Protein AF-A0A6C0IFY2-F1 (afdb_monomer_lite)

Foldseek 3Di:
DDDFWPAQDDQVLLQVLCVLQVAPGLPGFDKAALVSGDPVSLLVCLVVCLNTGDVVNNVVLVPPDDSVSSQVVNQVNQVSVQKGWDWDFDQDPNDTGIITGIDGNPPPPPPPPDDDDDDD

Sequence (120 aa):
MTELFRKVPSKELVEEILIHLQFLGFNDNRIFTKFDISKERFNDILIWIEPYYLPCKAKRFLSDITDNKRITILRHLLKVHKYDLLGQEKIVNGIKTTVYQIRVVMEYSDLSGDYVMEFS

Secondary structure (DSSP, 8-state):
----BSSPPPHHHHHHHHHHTT--STT----EETTTS-HHHHHHHHHHHGGGB-HHHHHHHSSS--HHHHHHHHHHHHHTTTEEEEEEEEEETTEEEEEEEEEE------SSS-------

Structure (mmCIF, N/CA/C/O backbone):
data_AF-A0A6C0IFY2-F1
#
_entry.id   AF-A0A6C0IFY2-F1
#
loop_
_atom_site.group_PDB
_atom_site.id
_atom_site.type_symbol
_atom_site.label_atom_id
_atom_site.label_alt_id
_atom_site.label_comp_id
_atom_site.label_asym_id
_atom_site.label_entity_id
_atom_site.label_seq_id
_atom_site.pdbx_PDB_ins_code
_atom_site.Cartn_x
_atom_site.Cartn_y
_atom_site.Cartn_z
_atom_site.occupancy
_atom_site.B_iso_or_equiv
_atom_site.auth_seq_id
_atom_site.auth_comp_id
_atom_site.auth_asym_id
_atom_site.auth_atom_id
_atom_site.pdbx_PDB_model_num
ATOM 1 N N . MET A 1 1 ? 0.669 13.739 -15.186 1.00 46.94 1 MET A N 1
ATOM 2 C CA . MET A 1 1 ? 0.706 12.700 -14.128 1.00 46.94 1 MET A CA 1
ATOM 3 C C . MET A 1 1 ? 2.175 12.377 -13.883 1.00 46.94 1 MET A C 1
ATOM 5 O O . MET A 1 1 ? 2.879 12.200 -14.864 1.00 46.94 1 MET A O 1
ATOM 9 N N . THR A 1 2 ? 2.687 12.430 -12.649 1.00 65.81 2 THR A N 1
ATOM 10 C CA . THR A 1 2 ? 4.118 12.152 -12.410 1.00 65.81 2 THR A CA 1
ATOM 11 C C . THR A 1 2 ? 4.375 10.653 -12.482 1.00 65.81 2 THR A C 1
ATOM 13 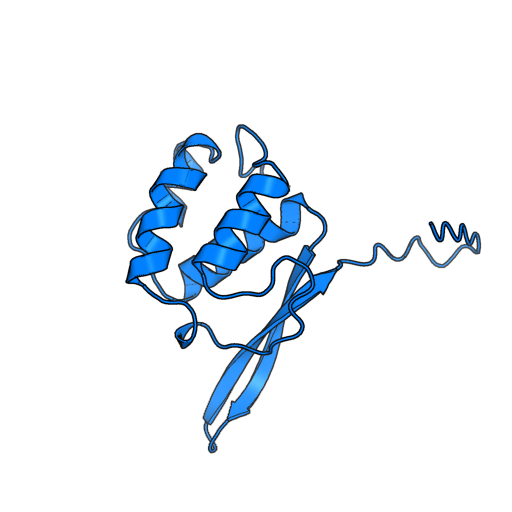O O . THR A 1 2 ? 3.704 9.884 -11.798 1.00 65.81 2 THR A O 1
ATOM 16 N N . GLU A 1 3 ? 5.351 10.253 -13.289 1.00 85.81 3 GLU A N 1
ATOM 17 C CA . GLU A 1 3 ? 5.811 8.870 -13.371 1.00 85.81 3 GLU A CA 1
ATOM 18 C C . GLU A 1 3 ? 6.343 8.423 -11.995 1.00 85.81 3 GLU A C 1
ATOM 20 O O . GLU A 1 3 ? 7.087 9.147 -11.323 1.00 85.81 3 GLU A O 1
ATOM 25 N N . LEU A 1 4 ? 5.859 7.275 -11.513 1.00 91.81 4 LEU A N 1
ATOM 26 C CA . LEU A 1 4 ? 6.243 6.698 -10.217 1.00 91.81 4 LEU A CA 1
ATOM 27 C C . LEU A 1 4 ? 7.317 5.623 -10.379 1.00 91.81 4 LEU A C 1
ATOM 29 O O . LEU A 1 4 ? 8.227 5.510 -9.552 1.00 91.81 4 LEU A O 1
ATOM 33 N N . PHE A 1 5 ? 7.189 4.852 -11.452 1.00 93.44 5 PHE A N 1
ATOM 34 C CA . PHE A 1 5 ? 7.971 3.666 -11.731 1.00 93.44 5 PHE A CA 1
ATOM 35 C C . PHE A 1 5 ? 8.899 3.925 -12.911 1.00 93.44 5 PHE A C 1
ATOM 37 O O . PHE A 1 5 ? 8.457 4.456 -13.917 1.00 93.44 5 PHE A O 1
ATOM 44 N N . ARG A 1 6 ? 10.164 3.515 -12.804 1.00 94.69 6 ARG A N 1
ATOM 45 C CA . ARG A 1 6 ? 11.087 3.456 -13.954 1.00 94.69 6 ARG A CA 1
ATOM 46 C C . ARG A 1 6 ? 10.822 2.240 -14.842 1.00 94.69 6 ARG A C 1
ATOM 48 O O . ARG A 1 6 ? 11.194 2.223 -16.007 1.00 94.69 6 ARG A O 1
ATOM 55 N N . LYS A 1 7 ? 10.225 1.201 -14.259 1.00 94.44 7 LYS A N 1
ATOM 56 C CA . LYS A 1 7 ? 9.758 -0.009 -14.929 1.00 94.44 7 LYS A CA 1
ATOM 57 C C . LYS A 1 7 ? 8.447 -0.394 -14.270 1.00 94.44 7 LYS A C 1
ATOM 59 O O . LYS A 1 7 ? 8.394 -0.473 -13.047 1.00 94.44 7 LYS A O 1
ATOM 64 N N . VAL A 1 8 ? 7.405 -0.627 -15.056 1.00 95.06 8 VAL A N 1
ATOM 65 C CA . VAL A 1 8 ? 6.117 -1.078 -14.519 1.00 95.06 8 VAL A CA 1
ATOM 66 C C . VAL A 1 8 ? 6.285 -2.511 -13.982 1.00 95.06 8 VAL A C 1
ATOM 68 O O . VAL A 1 8 ? 6.828 -3.349 -14.710 1.00 95.06 8 VAL A O 1
ATOM 71 N N . PRO A 1 9 ? 5.906 -2.802 -12.721 1.00 96.50 9 PRO A N 1
ATOM 72 C CA . PRO A 1 9 ? 5.891 -4.176 -12.217 1.00 96.50 9 PRO A CA 1
ATOM 73 C C . PRO A 1 9 ? 4.913 -5.023 -13.038 1.00 96.50 9 PRO A C 1
ATOM 75 O O . PRO A 1 9 ? 3.905 -4.508 -13.514 1.00 96.50 9 PRO A O 1
ATOM 78 N N . SER A 1 10 ? 5.228 -6.302 -13.264 1.00 97.31 10 SER A N 1
ATOM 79 C CA . SER A 1 10 ? 4.331 -7.173 -14.031 1.00 97.31 10 SER A CA 1
ATOM 80 C C . SER A 1 10 ? 3.084 -7.518 -13.217 1.00 97.31 10 SER A C 1
ATOM 82 O O . SER A 1 10 ? 3.096 -7.452 -11.985 1.00 97.31 10 SER A O 1
ATOM 84 N N . LYS A 1 11 ? 2.005 -7.903 -13.905 1.00 96.62 11 LYS A N 1
ATOM 85 C CA . LYS A 1 11 ? 0.747 -8.261 -13.241 1.00 96.62 11 LYS A CA 1
ATOM 86 C C . LYS A 1 11 ? 0.941 -9.468 -12.322 1.00 96.62 11 LYS A C 1
ATOM 88 O O . LYS A 1 11 ? 0.387 -9.491 -11.231 1.00 96.62 11 LYS A O 1
ATOM 93 N N . GLU A 1 12 ? 1.770 -10.418 -12.740 1.00 97.75 12 GLU A N 1
ATOM 94 C CA . GLU A 1 12 ? 2.128 -11.625 -11.990 1.00 97.75 12 GLU A CA 1
ATOM 95 C C . GLU A 1 12 ? 2.854 -11.264 -10.691 1.00 97.75 12 GLU A C 1
ATOM 97 O O . GLU A 1 12 ? 2.460 -11.731 -9.630 1.00 97.75 12 GLU A O 1
ATOM 102 N N . LEU A 1 13 ? 3.834 -10.351 -10.745 1.00 97.69 13 LEU A N 1
ATOM 103 C CA . LEU A 1 13 ? 4.528 -9.873 -9.546 1.00 97.69 13 LEU A CA 1
ATOM 104 C C . LEU A 1 13 ? 3.561 -9.200 -8.563 1.00 97.69 13 LEU A C 1
ATOM 106 O O . LEU A 1 13 ? 3.662 -9.392 -7.352 1.00 97.69 13 LEU A O 1
ATOM 110 N N . VAL A 1 14 ? 2.632 -8.381 -9.063 1.00 97.88 14 VAL A N 1
ATOM 111 C CA . VAL A 1 14 ? 1.648 -7.721 -8.195 1.00 97.88 14 VAL A CA 1
ATOM 112 C C . VAL A 1 14 ? 0.672 -8.738 -7.597 1.00 97.88 14 VAL A C 1
ATOM 114 O O . VAL A 1 14 ? 0.349 -8.621 -6.417 1.00 97.88 14 VAL A O 1
ATOM 117 N N . GLU A 1 15 ? 0.258 -9.758 -8.348 1.00 97.81 15 GLU A N 1
ATOM 118 C CA . GLU A 1 15 ? -0.569 -10.859 -7.836 1.00 97.81 15 GLU A CA 1
ATOM 119 C C . GLU A 1 15 ? 0.163 -11.652 -6.736 1.00 97.81 15 GLU A C 1
ATOM 121 O O . GLU A 1 15 ? -0.401 -11.894 -5.668 1.00 97.81 15 GLU A O 1
ATOM 126 N N . GLU A 1 16 ? 1.444 -11.979 -6.934 1.00 98.00 16 GLU A N 1
ATOM 127 C CA . GLU A 1 16 ? 2.288 -12.628 -5.919 1.00 98.00 16 GLU A CA 1
ATOM 128 C C . GLU A 1 16 ? 2.396 -11.785 -4.640 1.00 98.00 16 GLU A C 1
ATOM 130 O O . GLU A 1 16 ? 2.271 -12.309 -3.530 1.00 98.00 16 GLU A O 1
ATOM 135 N N . ILE A 1 17 ? 2.560 -10.463 -4.777 1.00 97.94 17 ILE A N 1
ATOM 136 C CA . ILE A 1 17 ? 2.557 -9.522 -3.648 1.00 97.94 17 ILE A CA 1
ATOM 137 C C . ILE A 1 17 ? 1.215 -9.559 -2.906 1.00 97.94 17 ILE A C 1
ATOM 139 O O . ILE A 1 17 ? 1.200 -9.584 -1.672 1.00 97.94 17 ILE A O 1
ATOM 143 N N . LEU A 1 18 ? 0.090 -9.565 -3.626 1.00 97.50 18 LEU A N 1
ATOM 144 C CA . LEU A 1 18 ? -1.243 -9.636 -3.021 1.00 97.50 18 LEU A CA 1
ATOM 145 C C . LEU A 1 18 ? -1.413 -10.928 -2.212 1.00 97.50 18 LEU A C 1
ATOM 147 O O . LEU A 1 18 ? -1.825 -10.871 -1.050 1.00 97.50 18 LEU A O 1
ATOM 151 N N . ILE A 1 19 ? -1.017 -12.067 -2.776 1.00 97.25 19 ILE A N 1
ATOM 152 C CA . ILE A 1 19 ? -1.065 -13.371 -2.101 1.00 97.25 19 ILE A CA 1
ATOM 153 C C . ILE A 1 19 ? -0.157 -13.384 -0.860 1.00 97.25 19 ILE A C 1
ATOM 155 O O . ILE A 1 19 ? -0.580 -13.813 0.223 1.00 97.25 19 ILE A O 1
ATOM 159 N N . HIS A 1 20 ? 1.066 -12.849 -0.966 1.00 97.25 20 HIS A N 1
ATOM 160 C CA . HIS A 1 20 ? 1.990 -12.731 0.171 1.00 97.25 20 HIS A CA 1
ATOM 161 C C . HIS A 1 20 ? 1.387 -11.908 1.315 1.00 97.25 20 HIS A C 1
ATOM 163 O O . HIS A 1 20 ? 1.509 -12.274 2.487 1.00 97.25 20 HIS A O 1
ATOM 169 N N . LEU A 1 21 ? 0.650 -10.846 0.981 1.00 96.44 21 LEU A N 1
ATOM 170 C CA . LEU A 1 21 ? -0.089 -10.005 1.927 1.00 96.44 21 LEU A CA 1
ATOM 171 C C . LEU A 1 21 ? -1.419 -10.611 2.420 1.00 96.44 21 LEU A C 1
ATOM 173 O O . LEU A 1 21 ? -2.098 -9.962 3.215 1.00 96.44 21 LEU A O 1
ATOM 177 N N . GLN A 1 22 ? -1.747 -11.852 2.038 1.00 96.19 22 GLN A N 1
ATOM 178 C CA . GLN A 1 22 ? -2.965 -12.592 2.418 1.00 96.19 22 GLN A CA 1
ATOM 179 C C . GLN A 1 22 ? -4.260 -12.098 1.755 1.00 96.19 22 GLN A C 1
ATOM 181 O O . GLN A 1 22 ? -5.343 -12.243 2.326 1.00 96.19 22 GLN A O 1
ATOM 186 N N . PHE A 1 23 ? -4.152 -11.549 0.547 1.00 96.12 23 PHE A N 1
ATOM 187 C CA . PHE A 1 23 ? -5.290 -11.353 -0.349 1.00 96.12 23 PHE A CA 1
ATOM 188 C C . PHE A 1 23 ? -5.445 -12.542 -1.305 1.00 96.12 23 PHE A C 1
ATOM 190 O O . PHE A 1 23 ? -4.505 -13.302 -1.535 1.00 96.12 23 PHE A O 1
ATOM 197 N N . LEU A 1 24 ? -6.623 -12.670 -1.912 1.00 94.69 24 LEU A N 1
ATOM 198 C CA . LEU A 1 24 ? -6.921 -13.664 -2.954 1.00 94.69 24 LEU A CA 1
ATOM 199 C C . LEU A 1 24 ? -6.565 -13.182 -4.377 1.00 94.69 24 LEU A C 1
ATOM 201 O O . LEU A 1 24 ? -7.144 -13.663 -5.349 1.00 94.69 24 LEU A O 1
ATOM 205 N N . GLY A 1 25 ? -5.651 -12.214 -4.496 1.00 94.81 25 GLY A N 1
ATOM 206 C CA . GLY A 1 25 ? -5.288 -11.576 -5.764 1.00 94.81 25 GLY A CA 1
ATOM 207 C C . GLY A 1 25 ? -6.123 -10.337 -6.102 1.00 94.81 25 GLY A C 1
ATOM 208 O O . GLY A 1 25 ? -6.770 -9.743 -5.233 1.00 94.81 25 GLY A O 1
ATOM 209 N N . PHE A 1 26 ? -6.109 -9.919 -7.370 1.00 92.81 26 PHE A N 1
ATOM 210 C CA . PHE A 1 26 ? -6.798 -8.700 -7.837 1.00 92.81 26 PHE A CA 1
ATOM 211 C C . PHE A 1 26 ? -8.324 -8.701 -7.635 1.00 92.81 26 PHE A C 1
ATOM 213 O O . PHE A 1 26 ? -8.926 -7.635 -7.506 1.00 92.81 26 PHE A O 1
ATOM 220 N N . ASN A 1 27 ? -8.947 -9.881 -7.609 1.00 89.88 27 ASN A N 1
ATOM 221 C CA . ASN A 1 27 ? -10.399 -10.044 -7.477 1.00 89.88 27 ASN A CA 1
ATOM 222 C C . ASN A 1 27 ? -10.854 -10.256 -6.023 1.00 89.88 27 ASN A C 1
ATOM 224 O O . ASN A 1 27 ? -11.987 -10.679 -5.781 1.00 89.88 27 ASN A O 1
ATOM 228 N N . ASP A 1 28 ? -9.981 -9.992 -5.047 1.00 90.75 28 ASP A N 1
ATOM 229 C CA . ASP A 1 28 ? -10.346 -10.089 -3.641 1.00 90.75 28 ASP A CA 1
ATOM 230 C C . ASP A 1 28 ? -11.387 -9.019 -3.266 1.00 90.75 28 ASP A C 1
ATOM 232 O O . ASP A 1 28 ? -11.115 -7.818 -3.208 1.00 90.75 28 ASP A O 1
ATOM 236 N N . ASN A 1 29 ? -12.606 -9.481 -2.984 1.00 91.12 29 ASN A N 1
ATOM 237 C CA . ASN A 1 29 ? -13.736 -8.634 -2.616 1.00 91.12 29 ASN A CA 1
ATOM 238 C C . ASN A 1 29 ? -13.768 -8.279 -1.122 1.00 91.12 29 ASN A C 1
ATOM 240 O O . ASN A 1 29 ? -14.704 -7.598 -0.681 1.00 91.12 29 ASN A O 1
ATOM 244 N N . ARG A 1 30 ? -12.781 -8.720 -0.333 1.00 94.75 30 ARG A N 1
ATOM 245 C CA . ARG A 1 30 ? -12.698 -8.446 1.101 1.00 94.75 30 ARG A CA 1
ATOM 246 C C . ARG A 1 30 ? -12.616 -6.946 1.382 1.00 94.75 30 ARG A C 1
ATOM 248 O O . ARG A 1 30 ? -11.908 -6.183 0.730 1.00 94.75 30 ARG A O 1
ATOM 255 N N . ILE A 1 31 ? -13.313 -6.542 2.440 1.00 94.06 31 ILE A N 1
ATOM 256 C CA . ILE A 1 31 ? -13.162 -5.224 3.053 1.00 94.06 31 ILE A CA 1
ATOM 257 C C . ILE A 1 31 ? -12.112 -5.333 4.157 1.00 94.06 31 ILE A C 1
ATOM 259 O O . ILE A 1 31 ? -12.189 -6.226 5.003 1.00 94.06 31 ILE A O 1
ATOM 263 N N . PHE A 1 32 ? -11.143 -4.425 4.157 1.00 95.75 32 PHE A N 1
ATOM 264 C CA . PHE A 1 32 ? -10.040 -4.431 5.115 1.00 95.75 32 PHE A CA 1
ATOM 265 C C . PHE A 1 32 ? -9.686 -3.016 5.574 1.00 95.75 32 PHE A C 1
ATOM 267 O O . PHE A 1 32 ? -10.053 -2.020 4.959 1.00 95.75 32 PHE A O 1
ATOM 274 N N . THR A 1 33 ? -8.962 -2.907 6.674 1.00 95.75 33 THR A N 1
ATOM 275 C CA . THR A 1 33 ? -8.398 -1.663 7.195 1.00 95.75 33 THR A CA 1
ATOM 276 C C . THR A 1 33 ? -6.889 -1.650 6.982 1.00 95.75 33 THR A C 1
ATOM 278 O O . THR A 1 33 ? -6.252 -2.672 6.738 1.00 95.75 33 THR A O 1
ATOM 281 N N . LYS A 1 34 ? -6.262 -0.487 7.156 1.00 94.75 34 LYS A N 1
ATOM 282 C CA . LYS A 1 34 ? -4.793 -0.380 7.128 1.00 94.75 34 LYS A CA 1
ATOM 283 C C . LYS A 1 34 ? -4.081 -1.241 8.185 1.00 94.75 34 LYS A C 1
ATOM 285 O O . LYS A 1 34 ? -2.886 -1.490 8.048 1.00 94.75 34 LYS A O 1
ATOM 290 N N . PHE A 1 35 ? -4.797 -1.666 9.228 1.00 93.88 35 PHE A N 1
ATOM 291 C CA . PHE A 1 35 ? -4.269 -2.511 10.297 1.00 93.88 35 PHE A CA 1
ATOM 292 C C . PHE A 1 35 ? -4.278 -4.000 9.935 1.00 93.88 35 PHE A C 1
ATOM 294 O O . PHE A 1 35 ? -3.489 -4.749 10.497 1.00 93.88 35 PHE A O 1
ATOM 301 N N . ASP A 1 36 ? -5.103 -4.411 8.967 1.00 94.50 36 ASP A N 1
ATOM 302 C CA . ASP A 1 36 ? -5.171 -5.799 8.492 1.00 94.50 36 ASP A CA 1
ATOM 303 C C . ASP A 1 36 ? -3.973 -6.189 7.614 1.00 94.50 36 ASP A C 1
ATOM 305 O O . ASP A 1 36 ? -3.694 -7.369 7.419 1.00 94.50 36 ASP A O 1
ATOM 309 N N . ILE A 1 37 ? -3.234 -5.206 7.092 1.00 94.88 37 ILE A N 1
ATOM 310 C CA . ILE A 1 37 ? -1.979 -5.454 6.383 1.00 94.88 37 ILE A CA 1
ATOM 311 C C . ILE A 1 37 ? -0.908 -5.770 7.433 1.00 94.88 37 ILE A C 1
ATOM 313 O O . ILE A 1 37 ? -0.656 -4.958 8.327 1.00 94.88 37 ILE A O 1
ATOM 317 N N . SER A 1 38 ? -0.231 -6.916 7.327 1.00 94.19 38 SER A N 1
ATOM 318 C CA . SER A 1 38 ? 0.890 -7.262 8.218 1.00 94.19 38 SER A CA 1
ATOM 319 C C . SER A 1 38 ? 2.099 -6.359 7.960 1.00 94.19 38 SER A C 1
ATOM 321 O O . SER A 1 38 ? 2.431 -6.080 6.812 1.00 94.19 38 SER A O 1
ATOM 323 N N . LYS A 1 39 ? 2.761 -5.865 9.015 1.00 94.31 39 LYS A N 1
ATOM 324 C CA . LYS A 1 39 ? 3.983 -5.045 8.878 1.00 94.31 39 LYS A CA 1
ATOM 325 C C . LYS A 1 39 ? 5.167 -5.881 8.405 1.00 94.31 39 LYS A C 1
ATOM 327 O O . LYS A 1 39 ? 5.899 -5.441 7.530 1.00 94.31 39 LYS A O 1
ATOM 332 N N . GLU A 1 40 ? 5.306 -7.083 8.954 1.00 93.25 40 GLU A N 1
ATOM 333 C CA . GLU A 1 40 ? 6.404 -8.006 8.655 1.00 93.25 40 GLU A CA 1
ATOM 334 C C . GLU A 1 40 ? 6.383 -8.406 7.181 1.00 93.25 40 GLU A C 1
ATOM 336 O O . GLU A 1 40 ? 7.323 -8.108 6.454 1.00 93.25 40 GLU A O 1
ATOM 341 N N . ARG A 1 41 ? 5.245 -8.925 6.703 1.00 94.44 41 ARG A N 1
ATOM 342 C CA . ARG A 1 41 ? 5.072 -9.324 5.295 1.00 94.44 41 ARG A CA 1
ATOM 343 C C . ARG A 1 41 ? 5.219 -8.153 4.329 1.00 94.44 41 ARG A C 1
ATOM 345 O O . ARG A 1 41 ? 5.651 -8.327 3.196 1.00 94.44 41 ARG A O 1
ATOM 352 N N . PHE A 1 42 ? 4.839 -6.949 4.763 1.00 95.38 42 PHE A N 1
ATOM 353 C CA . PHE A 1 42 ? 4.980 -5.767 3.923 1.00 95.38 42 PHE A CA 1
ATOM 354 C C . PHE A 1 42 ? 6.442 -5.353 3.747 1.00 95.38 42 PHE A C 1
ATOM 356 O O . PHE A 1 42 ? 6.784 -4.806 2.707 1.00 95.38 42 PHE A O 1
ATOM 363 N N . ASN A 1 43 ? 7.309 -5.610 4.728 1.00 94.38 43 ASN A N 1
ATOM 364 C CA . ASN A 1 43 ? 8.731 -5.307 4.585 1.00 94.38 43 ASN A CA 1
ATOM 365 C C . ASN A 1 43 ? 9.388 -6.186 3.514 1.00 94.38 43 ASN A C 1
ATOM 367 O O . ASN A 1 43 ? 10.206 -5.675 2.750 1.00 94.38 43 ASN A O 1
ATOM 371 N N . ASP A 1 44 ? 8.974 -7.450 3.392 1.00 95.06 44 ASP A N 1
ATOM 372 C CA . ASP A 1 44 ? 9.481 -8.360 2.355 1.00 95.06 44 ASP A CA 1
ATOM 373 C C . ASP A 1 44 ? 9.227 -7.802 0.947 1.00 95.06 44 ASP A C 1
ATOM 375 O O . ASP A 1 44 ? 10.125 -7.767 0.104 1.00 95.06 44 ASP A O 1
ATOM 379 N N . ILE A 1 45 ? 8.020 -7.275 0.707 1.00 96.62 45 ILE A N 1
ATOM 380 C CA . ILE A 1 45 ? 7.646 -6.769 -0.620 1.00 96.62 45 ILE A CA 1
ATOM 381 C C . ILE A 1 45 ? 8.373 -5.473 -0.991 1.00 96.62 45 ILE A C 1
ATOM 383 O O . ILE A 1 45 ? 8.459 -5.158 -2.176 1.00 96.62 45 ILE A O 1
ATOM 387 N N . LEU A 1 46 ? 8.905 -4.710 -0.022 1.00 96.25 46 LEU A N 1
ATOM 388 C CA . LEU A 1 46 ? 9.659 -3.480 -0.313 1.00 96.25 46 LEU A CA 1
ATOM 389 C C . LEU A 1 46 ? 10.884 -3.793 -1.169 1.00 96.25 46 LEU A C 1
ATOM 391 O O . LEU A 1 46 ? 11.154 -3.075 -2.131 1.00 96.25 46 LEU A O 1
ATOM 395 N N . ILE A 1 47 ? 11.566 -4.895 -0.849 1.00 95.12 47 ILE A N 1
ATOM 396 C CA . ILE A 1 47 ? 12.737 -5.384 -1.581 1.00 95.12 47 ILE A CA 1
ATOM 397 C C . ILE A 1 47 ? 12.337 -5.745 -3.015 1.00 95.12 47 ILE A C 1
ATOM 399 O O . ILE A 1 47 ? 13.058 -5.444 -3.964 1.00 95.12 47 ILE A O 1
ATOM 403 N N . TRP A 1 48 ? 11.161 -6.352 -3.192 1.00 97.00 48 TRP A N 1
ATOM 404 C CA . TRP A 1 48 ? 10.680 -6.788 -4.504 1.00 97.00 48 TRP A CA 1
ATOM 405 C C . TRP A 1 48 ? 10.306 -5.608 -5.405 1.00 97.00 48 TRP A C 1
ATOM 407 O O . TRP A 1 48 ? 10.541 -5.655 -6.611 1.00 97.00 48 TRP A O 1
ATOM 417 N N . ILE A 1 49 ? 9.745 -4.536 -4.837 1.00 96.94 49 ILE A N 1
ATOM 418 C CA . ILE A 1 49 ? 9.236 -3.393 -5.611 1.00 96.94 49 ILE A CA 1
ATOM 419 C C . ILE A 1 49 ? 10.239 -2.243 -5.758 1.00 96.94 49 ILE A C 1
ATOM 421 O O . ILE A 1 49 ? 10.097 -1.442 -6.683 1.00 96.94 49 ILE A O 1
ATOM 425 N N . GLU A 1 50 ? 11.255 -2.135 -4.898 1.00 96.69 50 GLU A N 1
ATOM 426 C CA . GLU A 1 50 ? 12.282 -1.083 -4.977 1.00 96.69 50 GLU A CA 1
ATOM 427 C C . GLU A 1 50 ? 12.941 -0.977 -6.370 1.00 96.69 50 GLU A C 1
ATOM 429 O O . GLU A 1 50 ? 13.048 0.140 -6.895 1.00 96.69 50 GLU A O 1
ATOM 434 N N . PRO A 1 51 ? 13.296 -2.086 -7.055 1.00 96.75 51 PRO A N 1
ATOM 435 C CA . PRO A 1 51 ? 13.836 -2.037 -8.410 1.00 96.75 51 PRO A CA 1
ATOM 436 C C . PRO A 1 51 ? 12.907 -1.377 -9.439 1.00 96.75 51 PRO A C 1
ATOM 438 O O . PRO A 1 51 ? 13.380 -0.916 -10.474 1.00 96.75 51 PRO A O 1
ATOM 441 N N . TYR A 1 52 ? 11.608 -1.273 -9.171 1.00 97.25 52 TYR A N 1
ATOM 442 C CA . TYR A 1 52 ? 10.620 -0.728 -10.103 1.00 97.25 52 TYR A CA 1
ATOM 443 C C . TYR A 1 52 ? 10.386 0.770 -9.907 1.00 97.25 52 TYR A C 1
ATOM 445 O O . TYR A 1 52 ? 10.071 1.476 -10.866 1.00 97.25 52 TYR A O 1
ATOM 453 N N . TYR A 1 53 ? 10.578 1.294 -8.695 1.00 96.94 53 TYR A N 1
ATOM 454 C CA . TYR A 1 53 ? 10.401 2.717 -8.408 1.00 96.94 53 TYR A CA 1
ATOM 455 C C . TYR A 1 53 ? 11.534 3.576 -8.988 1.00 96.94 53 TYR A C 1
ATOM 457 O O . TYR A 1 53 ? 12.696 3.172 -9.045 1.00 96.94 53 TYR A O 1
ATOM 465 N N . LEU A 1 54 ? 11.209 4.816 -9.368 1.00 96.38 54 LEU A N 1
ATOM 466 C CA . LEU A 1 54 ? 12.231 5.849 -9.567 1.00 96.38 54 LEU A CA 1
ATOM 467 C C . LEU A 1 54 ? 12.964 6.117 -8.237 1.00 96.38 54 LEU A C 1
ATOM 469 O O . LEU A 1 54 ? 12.290 6.194 -7.207 1.00 96.38 54 LEU A O 1
ATOM 473 N N . PRO A 1 55 ? 14.292 6.357 -8.216 1.00 94.56 55 PRO A N 1
ATOM 474 C CA . PRO A 1 55 ? 15.061 6.475 -6.968 1.00 94.56 55 PRO A CA 1
ATOM 475 C C . PRO A 1 55 ? 14.504 7.505 -5.973 1.00 94.56 55 PRO A C 1
ATOM 477 O O . PRO A 1 55 ? 14.400 7.250 -4.774 1.00 94.56 55 PRO A O 1
ATOM 480 N N . CYS A 1 56 ? 14.063 8.666 -6.467 1.00 93.94 56 CYS A N 1
ATOM 481 C CA . CYS A 1 56 ? 13.468 9.707 -5.627 1.00 93.94 56 CYS A CA 1
ATOM 482 C C . CYS A 1 56 ? 12.111 9.291 -5.031 1.00 93.94 56 CYS A C 1
ATOM 484 O O . CYS A 1 56 ? 11.755 9.715 -3.930 1.00 93.94 56 CYS A O 1
ATOM 486 N N . LYS A 1 57 ? 11.349 8.452 -5.742 1.00 94.12 57 LYS A N 1
ATOM 487 C CA . LYS A 1 57 ? 10.059 7.919 -5.295 1.00 94.12 57 LYS A CA 1
ATOM 488 C C . LYS A 1 57 ? 10.261 6.754 -4.333 1.00 94.12 57 LYS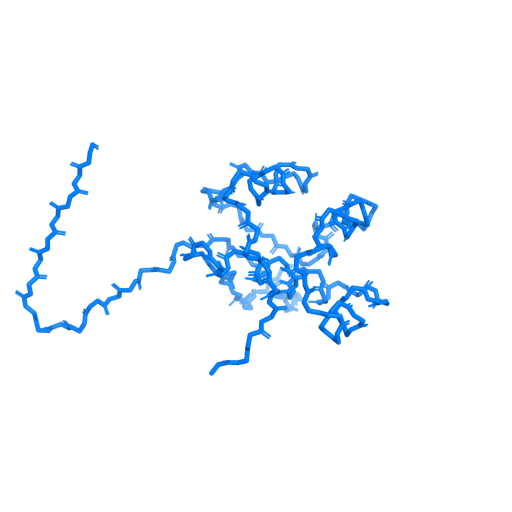 A C 1
ATOM 490 O O . LYS A 1 57 ? 9.576 6.723 -3.316 1.00 94.12 57 LYS A O 1
ATOM 495 N N . ALA A 1 58 ? 11.236 5.885 -4.596 1.00 95.12 58 ALA A N 1
ATOM 496 C CA . ALA A 1 58 ? 11.657 4.831 -3.679 1.00 95.12 58 ALA A CA 1
ATOM 497 C C . ALA A 1 58 ? 12.023 5.431 -2.315 1.00 95.12 58 ALA A C 1
ATOM 499 O O . ALA A 1 58 ? 11.395 5.100 -1.316 1.00 95.12 58 ALA A O 1
ATOM 500 N N . LYS A 1 59 ? 12.907 6.439 -2.285 1.00 94.06 59 LYS A N 1
ATOM 501 C CA . LYS A 1 59 ? 13.271 7.142 -1.043 1.00 94.06 59 LYS A CA 1
ATOM 502 C C . LYS A 1 59 ? 12.064 7.747 -0.319 1.00 94.06 59 LYS A C 1
ATOM 504 O O . LYS A 1 59 ? 12.014 7.734 0.901 1.00 94.06 59 LYS A O 1
ATOM 509 N N . ARG A 1 60 ? 11.093 8.297 -1.053 1.00 94.06 60 ARG A N 1
ATOM 510 C CA . ARG A 1 60 ? 9.913 8.950 -0.463 1.00 94.06 60 ARG A CA 1
ATOM 511 C C . ARG A 1 60 ? 8.896 7.957 0.106 1.00 94.06 60 ARG A C 1
ATOM 513 O O . ARG A 1 60 ? 8.279 8.242 1.134 1.00 94.06 60 ARG A O 1
ATOM 520 N N . PHE A 1 61 ? 8.648 6.859 -0.602 1.00 94.00 61 PHE A N 1
ATOM 521 C CA . PHE A 1 61 ? 7.559 5.935 -0.282 1.00 94.00 61 PHE A CA 1
ATOM 522 C C . PHE A 1 61 ? 8.029 4.694 0.466 1.00 94.00 61 PHE A C 1
ATOM 524 O O . PHE A 1 61 ? 7.290 4.230 1.325 1.00 94.00 61 PHE A O 1
ATOM 531 N N . LEU A 1 62 ? 9.232 4.196 0.177 1.00 95.50 62 LEU A N 1
ATOM 532 C CA . LEU A 1 62 ? 9.761 2.948 0.729 1.00 95.50 62 LEU A CA 1
ATOM 533 C C . LEU A 1 62 ? 10.582 3.152 2.020 1.00 95.50 62 LEU A C 1
ATOM 535 O O . LEU A 1 62 ? 10.947 2.173 2.658 1.00 95.50 62 LEU A O 1
ATOM 539 N N . SER A 1 63 ? 10.836 4.400 2.443 1.00 92.88 63 SER A N 1
ATOM 540 C CA . SER A 1 63 ? 11.399 4.710 3.770 1.00 92.88 63 SER A CA 1
ATOM 541 C C . SER A 1 63 ? 10.298 4.897 4.816 1.00 92.88 63 SER A C 1
ATOM 543 O O . SER A 1 63 ? 9.188 5.313 4.470 1.00 92.88 63 SER A O 1
ATOM 545 N N . ASP A 1 64 ? 10.607 4.663 6.097 1.00 92.81 64 ASP A N 1
ATOM 546 C CA . ASP A 1 64 ? 9.752 4.976 7.257 1.00 92.81 64 ASP A CA 1
ATOM 547 C C . ASP A 1 64 ? 8.289 4.566 7.040 1.00 92.81 64 ASP A C 1
ATOM 549 O O . ASP A 1 64 ? 7.384 5.410 6.952 1.00 92.81 64 ASP A O 1
ATOM 553 N N . ILE A 1 65 ? 8.076 3.263 6.834 1.00 94.56 65 ILE A N 1
ATOM 554 C CA . ILE A 1 65 ? 6.787 2.707 6.424 1.00 94.56 65 ILE A CA 1
ATOM 555 C C . ILE A 1 65 ? 5.755 2.855 7.542 1.00 94.56 65 ILE A C 1
ATOM 557 O O . ILE A 1 65 ? 5.795 2.180 8.567 1.00 94.56 65 ILE A O 1
ATOM 561 N N . THR A 1 66 ? 4.770 3.716 7.299 1.00 95.75 66 THR A N 1
ATOM 562 C CA . THR A 1 66 ? 3.576 3.864 8.135 1.00 95.75 66 THR A CA 1
ATOM 563 C C . THR A 1 66 ? 2.402 3.086 7.547 1.00 95.75 66 THR A C 1
ATOM 565 O O . THR A 1 66 ? 2.381 2.766 6.359 1.00 95.75 66 THR A O 1
ATOM 568 N N . ASP A 1 67 ? 1.363 2.842 8.346 1.00 95.50 67 ASP A N 1
ATOM 569 C CA . ASP A 1 67 ? 0.133 2.177 7.888 1.00 95.50 67 ASP A CA 1
ATOM 570 C C . ASP A 1 67 ? -0.485 2.865 6.660 1.00 95.50 67 ASP A C 1
ATOM 572 O O . ASP A 1 67 ? -0.918 2.209 5.715 1.00 95.50 67 ASP A 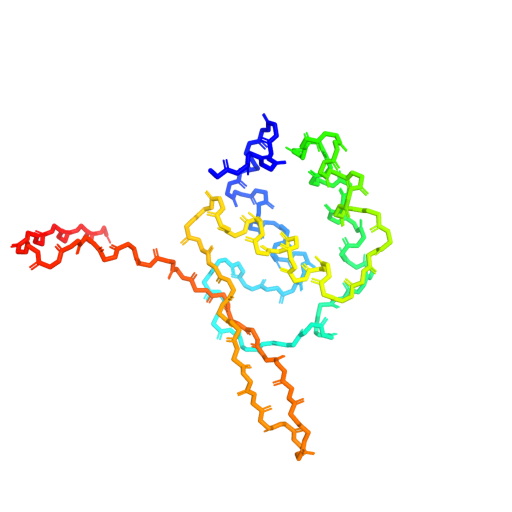O 1
ATOM 576 N N . ASN A 1 68 ? -0.453 4.201 6.625 1.00 95.25 68 ASN A N 1
ATOM 577 C CA . ASN A 1 68 ? -0.964 4.974 5.493 1.00 95.25 68 ASN A CA 1
ATOM 578 C C . ASN A 1 68 ? -0.066 4.826 4.248 1.00 95.25 68 ASN A C 1
ATOM 580 O O . ASN A 1 68 ? -0.573 4.764 3.124 1.00 95.25 68 ASN A O 1
ATOM 584 N N . LYS A 1 69 ? 1.263 4.738 4.423 1.00 96.38 69 LYS A N 1
ATOM 585 C CA . LYS A 1 69 ? 2.192 4.478 3.310 1.00 96.38 69 LYS A CA 1
ATOM 586 C C . LYS A 1 69 ? 1.979 3.090 2.714 1.00 96.38 69 LYS A C 1
ATOM 588 O O . LYS A 1 69 ? 2.012 2.977 1.495 1.00 96.38 69 LYS A O 1
ATOM 593 N N . ARG A 1 70 ? 1.672 2.072 3.524 1.00 97.44 70 ARG A N 1
ATOM 594 C CA . ARG A 1 70 ? 1.356 0.720 3.023 1.00 97.44 70 ARG A CA 1
ATOM 595 C C . ARG A 1 70 ? 0.154 0.725 2.084 1.00 97.44 70 ARG A C 1
ATOM 597 O O . ARG A 1 70 ? 0.247 0.221 0.970 1.00 97.44 70 ARG A O 1
ATOM 604 N N . ILE A 1 71 ? -0.922 1.413 2.475 1.00 97.62 71 ILE A N 1
ATOM 605 C CA . ILE A 1 71 ? -2.087 1.643 1.603 1.00 97.62 71 ILE A CA 1
ATOM 606 C C . ILE A 1 71 ? -1.699 2.402 0.329 1.00 97.62 71 ILE A C 1
ATOM 608 O O . ILE A 1 71 ? -2.168 2.079 -0.759 1.00 97.62 71 ILE A O 1
ATOM 612 N N . THR A 1 72 ? -0.833 3.408 0.449 1.00 96.81 72 THR A N 1
ATOM 613 C CA . THR A 1 72 ? -0.405 4.232 -0.691 1.00 96.81 72 THR A CA 1
ATOM 614 C C . THR A 1 72 ? 0.401 3.416 -1.703 1.00 96.81 72 THR A C 1
ATOM 616 O O . THR A 1 72 ? 0.138 3.479 -2.899 1.00 96.81 72 THR A O 1
ATOM 619 N N . ILE A 1 73 ? 1.351 2.613 -1.227 1.00 97.38 73 ILE A N 1
ATOM 620 C CA . ILE A 1 73 ? 2.169 1.726 -2.059 1.00 97.38 73 ILE A CA 1
ATOM 621 C C . ILE A 1 73 ? 1.292 0.666 -2.726 1.00 97.38 73 ILE A C 1
ATOM 623 O O . ILE A 1 73 ? 1.396 0.482 -3.936 1.00 97.38 73 ILE A O 1
ATOM 627 N N . LEU A 1 74 ? 0.392 0.026 -1.971 1.00 97.38 74 LEU A N 1
ATOM 628 C CA . LEU A 1 74 ? -0.543 -0.958 -2.518 1.00 97.38 74 LEU A CA 1
ATOM 629 C C . LEU A 1 74 ? -1.402 -0.341 -3.631 1.00 97.38 74 LEU A C 1
ATOM 631 O O . LEU A 1 74 ? -1.553 -0.924 -4.701 1.00 97.38 74 LEU A O 1
ATOM 635 N N . ARG A 1 75 ? -1.876 0.895 -3.433 1.00 96.56 75 ARG A N 1
ATOM 636 C CA . ARG A 1 75 ? -2.587 1.655 -4.466 1.00 96.56 75 ARG A CA 1
ATOM 637 C C . ARG A 1 75 ? -1.738 1.886 -5.717 1.00 96.56 75 ARG A C 1
ATOM 639 O O . ARG A 1 75 ? -2.260 1.756 -6.819 1.00 96.56 75 ARG A O 1
ATOM 646 N N . HIS A 1 76 ? -0.455 2.229 -5.581 1.00 96.38 76 HIS A N 1
ATOM 647 C CA . HIS A 1 76 ? 0.423 2.411 -6.743 1.00 96.38 76 HIS A CA 1
ATOM 648 C C . HIS A 1 76 ? 0.550 1.127 -7.574 1.00 96.38 76 HIS A C 1
ATOM 650 O O . HIS A 1 76 ? 0.483 1.201 -8.800 1.00 96.38 76 HIS A O 1
ATOM 656 N N . LEU A 1 77 ? 0.705 -0.025 -6.911 1.00 97.00 77 LEU A N 1
ATOM 657 C CA . LEU A 1 77 ? 0.826 -1.337 -7.559 1.00 97.00 77 LEU A CA 1
ATOM 658 C C . LEU A 1 77 ? -0.471 -1.755 -8.264 1.00 97.00 77 LEU A C 1
ATOM 660 O O . LEU A 1 77 ? -0.435 -2.277 -9.370 1.00 97.00 77 LEU A O 1
ATOM 664 N N . LEU A 1 78 ? -1.627 -1.478 -7.663 1.00 96.12 78 LEU A N 1
ATOM 665 C CA . LEU A 1 78 ? -2.926 -1.785 -8.269 1.00 96.12 78 LEU A CA 1
ATOM 666 C C . LEU A 1 78 ? -3.221 -0.879 -9.474 1.00 96.12 78 LEU A C 1
ATOM 668 O O . LEU A 1 78 ? -3.681 -1.345 -10.519 1.00 96.12 78 LEU A O 1
ATOM 672 N N . LYS A 1 79 ? -2.892 0.414 -9.359 1.00 94.19 79 LYS A N 1
ATOM 673 C CA . LYS A 1 79 ? -3.237 1.432 -10.361 1.00 94.19 79 LYS A CA 1
ATOM 674 C C . LYS A 1 79 ? -2.578 1.203 -11.714 1.00 94.19 79 LYS A C 1
ATOM 676 O O . LYS A 1 79 ? -3.194 1.493 -12.739 1.00 94.19 79 LYS A O 1
ATOM 681 N N . VAL A 1 80 ? -1.365 0.652 -11.737 1.00 94.19 80 VAL A N 1
ATOM 682 C CA . VAL A 1 80 ? -0.690 0.309 -13.000 1.00 94.19 80 VAL A CA 1
ATOM 683 C C . VAL A 1 80 ? -1.380 -0.826 -13.762 1.00 94.19 80 VAL A C 1
ATOM 685 O O . VAL A 1 80 ? -1.189 -0.941 -14.968 1.00 94.19 80 VAL A O 1
ATOM 688 N N . HIS A 1 81 ? -2.240 -1.601 -13.097 1.00 95.19 81 HIS A N 1
ATOM 689 C CA . HIS A 1 81 ? -3.004 -2.698 -13.694 1.00 95.19 81 HIS A CA 1
ATOM 690 C C . HIS A 1 81 ? -4.507 -2.413 -13.785 1.00 95.19 81 HIS A C 1
ATOM 692 O O . HIS A 1 81 ? -5.287 -3.348 -13.928 1.00 95.19 81 HIS A O 1
ATOM 698 N N . LYS A 1 82 ? -4.919 -1.135 -13.735 1.00 94.56 82 LYS A N 1
ATOM 699 C CA . LYS A 1 82 ? -6.333 -0.707 -13.804 1.00 94.56 82 LYS A CA 1
ATOM 700 C C . LYS A 1 82 ? -7.187 -1.175 -12.615 1.00 94.56 82 LYS A C 1
ATOM 702 O O . LYS A 1 82 ? -8.400 -1.319 -12.734 1.00 94.56 82 LYS A O 1
ATOM 707 N N . TYR A 1 83 ? -6.567 -1.342 -11.449 1.00 95.50 83 TYR A N 1
ATOM 708 C CA . TYR A 1 83 ? -7.259 -1.531 -10.173 1.00 95.50 83 TYR A CA 1
ATOM 709 C C . TYR A 1 83 ? -7.036 -0.325 -9.265 1.00 95.50 83 TYR A C 1
ATOM 711 O O . TYR A 1 83 ? -6.059 0.408 -9.400 1.00 95.50 83 TYR A O 1
ATOM 719 N N . ASP A 1 84 ? -7.926 -0.115 -8.307 1.00 94.38 84 ASP A N 1
ATOM 720 C CA . ASP A 1 84 ? -7.763 0.906 -7.281 1.00 94.38 84 ASP A CA 1
ATOM 721 C C . ASP A 1 84 ? -8.240 0.401 -5.916 1.00 94.38 84 ASP A C 1
ATOM 723 O O . ASP A 1 84 ? -8.953 -0.597 -5.805 1.00 94.38 84 ASP A O 1
ATOM 727 N N . LEU A 1 85 ? -7.834 1.104 -4.860 1.00 95.12 85 LEU A N 1
ATOM 728 C CA . LEU A 1 85 ? -8.331 0.875 -3.505 1.00 95.12 85 LEU A CA 1
ATOM 729 C C . LEU A 1 85 ? -9.472 1.841 -3.200 1.00 95.12 85 LEU A C 1
ATOM 731 O O . LEU A 1 85 ? -9.240 3.003 -2.850 1.00 95.12 85 LEU A O 1
ATOM 735 N N . LEU A 1 86 ? -10.712 1.376 -3.270 1.00 94.81 86 LEU A N 1
ATOM 736 C CA . LEU A 1 86 ? -11.853 2.184 -2.857 1.00 94.81 86 LEU A CA 1
ATOM 737 C C . LEU A 1 86 ? -11.819 2.366 -1.335 1.00 94.81 86 LEU A C 1
ATOM 739 O O . LEU A 1 86 ? -12.011 1.407 -0.594 1.00 94.81 86 LEU A O 1
ATOM 743 N N . GLY A 1 87 ? -11.558 3.592 -0.879 1.00 94.69 87 GLY A N 1
ATOM 744 C CA . GLY A 1 87 ? -11.610 3.964 0.533 1.00 94.69 87 GLY A CA 1
ATOM 745 C C . GLY A 1 87 ? -12.993 4.488 0.909 1.00 94.69 87 GLY A C 1
ATOM 746 O O . GLY A 1 87 ? -13.519 5.364 0.226 1.00 94.69 87 GLY A O 1
ATOM 747 N N . GLN A 1 88 ? -13.574 3.977 1.991 1.00 94.88 88 GLN A N 1
ATOM 748 C CA . GLN A 1 88 ? -14.846 4.448 2.541 1.00 94.88 88 GLN A CA 1
ATOM 749 C C . GLN A 1 88 ? -14.723 4.617 4.053 1.00 94.88 88 GLN A C 1
ATOM 751 O O . GLN A 1 88 ? -14.133 3.778 4.733 1.00 94.88 88 GLN A O 1
ATOM 756 N N . GLU A 1 89 ? -15.298 5.683 4.602 1.00 95.31 89 GLU A N 1
ATOM 757 C CA . GLU A 1 89 ? -15.463 5.789 6.050 1.00 95.31 89 GLU A CA 1
ATOM 758 C C . GLU A 1 89 ? -16.634 4.919 6.504 1.00 95.31 89 GLU A C 1
ATOM 760 O O . GLU A 1 89 ? -17.737 4.995 5.961 1.00 95.31 89 GLU A O 1
ATOM 765 N N . LYS A 1 90 ? -16.397 4.093 7.521 1.00 93.12 90 LYS A N 1
ATOM 766 C CA . LYS A 1 90 ? -17.429 3.310 8.199 1.00 93.12 90 LYS A CA 1
ATOM 767 C C . LYS A 1 90 ? -17.310 3.492 9.699 1.00 93.12 90 LYS A C 1
ATOM 769 O O . LYS A 1 90 ? -16.233 3.751 10.225 1.00 93.12 90 LYS A O 1
ATOM 774 N N . ILE A 1 91 ? -18.424 3.338 10.399 1.00 91.31 91 ILE A N 1
ATOM 775 C CA . ILE A 1 91 ? -18.417 3.255 11.856 1.00 91.31 91 ILE A CA 1
ATOM 776 C C . ILE A 1 91 ? -18.238 1.782 12.209 1.00 91.31 91 ILE A C 1
ATOM 778 O O . ILE A 1 91 ? -19.120 0.968 11.947 1.00 91.31 91 ILE A O 1
ATOM 782 N N . VAL A 1 92 ? -17.084 1.442 12.774 1.00 84.56 92 VAL A N 1
ATOM 783 C CA . VAL A 1 92 ? -16.769 0.095 13.258 1.00 84.56 92 VAL A CA 1
ATOM 784 C C . VAL A 1 92 ? -16.650 0.196 14.772 1.00 84.56 92 VAL A C 1
ATOM 786 O O . VAL A 1 92 ? -15.823 0.953 15.274 1.00 84.56 92 VAL A O 1
ATOM 789 N N . ASN A 1 93 ? -17.516 -0.505 15.507 1.00 85.38 93 ASN A N 1
ATOM 790 C CA . ASN A 1 93 ? -17.572 -0.466 16.977 1.00 85.38 93 ASN A CA 1
ATOM 791 C C . ASN A 1 93 ? -17.693 0.958 17.555 1.00 85.38 93 ASN A C 1
ATOM 793 O O . ASN A 1 93 ? -17.025 1.310 18.521 1.00 85.38 93 ASN A O 1
ATOM 797 N N . GLY A 1 94 ? -18.512 1.809 16.929 1.00 89.94 94 GLY A N 1
ATOM 798 C CA . GLY A 1 94 ? -18.697 3.203 17.352 1.00 89.94 94 GLY A CA 1
ATOM 799 C C . GLY A 1 94 ? -17.558 4.154 16.959 1.00 89.94 94 GLY A C 1
ATOM 800 O O . GLY A 1 94 ? -17.673 5.356 17.187 1.00 89.94 94 GLY A O 1
ATOM 801 N N . ILE A 1 95 ? -16.493 3.659 16.319 1.00 91.81 95 ILE A N 1
ATOM 802 C CA . ILE A 1 95 ? -15.334 4.455 15.902 1.00 91.81 95 ILE A CA 1
ATOM 803 C C . ILE A 1 95 ? -15.355 4.638 14.384 1.00 91.81 95 ILE A C 1
ATOM 805 O O . ILE A 1 95 ? -15.428 3.670 13.621 1.00 91.81 95 ILE A O 1
ATOM 809 N N . LYS A 1 96 ? -15.248 5.890 13.926 1.00 93.75 96 LYS A N 1
ATOM 810 C CA . LYS A 1 96 ? -15.046 6.191 12.504 1.00 93.75 96 LYS A CA 1
ATOM 811 C C . LYS A 1 96 ? -13.704 5.624 12.045 1.00 93.75 96 LYS A C 1
ATOM 813 O O . LYS A 1 96 ? -12.650 6.030 12.525 1.00 93.75 96 LYS A O 1
ATOM 818 N N . THR A 1 97 ? -13.765 4.683 11.114 1.00 94.19 97 THR A N 1
ATOM 819 C CA . THR A 1 97 ? -12.622 3.942 10.591 1.00 94.19 97 THR A CA 1
ATOM 820 C C . THR A 1 97 ? -12.699 3.914 9.073 1.00 94.19 97 THR A C 1
ATOM 822 O O . THR A 1 97 ? -13.736 3.592 8.494 1.00 94.19 97 THR A O 1
ATOM 825 N N . THR A 1 98 ? -11.591 4.225 8.406 1.00 96.00 98 THR A N 1
ATOM 826 C CA . THR A 1 98 ? -11.491 4.049 6.956 1.00 96.00 98 THR A CA 1
ATOM 827 C C . THR A 1 98 ? -11.272 2.579 6.629 1.00 96.00 98 THR A C 1
ATOM 829 O O . THR A 1 98 ? -10.289 1.976 7.072 1.00 96.00 98 THR A O 1
ATOM 832 N N . VAL A 1 99 ? -12.167 2.026 5.821 1.00 96.56 99 VAL A N 1
ATOM 833 C CA . VAL A 1 99 ? -12.028 0.701 5.222 1.00 96.56 99 VAL A CA 1
ATOM 834 C C . VAL A 1 99 ? -11.694 0.829 3.740 1.00 96.56 99 VAL A C 1
ATOM 836 O O . VAL A 1 99 ? -12.030 1.824 3.098 1.00 96.56 99 VAL A O 1
ATOM 839 N N . TYR A 1 100 ? -11.041 -0.189 3.204 1.00 97.06 100 TYR A N 1
ATOM 840 C CA . TYR A 1 100 ? -10.571 -0.279 1.834 1.00 97.06 100 TYR A CA 1
ATOM 841 C C . TYR A 1 100 ? -11.094 -1.558 1.184 1.00 97.06 100 TYR A C 1
ATOM 843 O O . TYR A 1 100 ? -11.328 -2.561 1.861 1.00 97.06 100 TYR A O 1
ATOM 851 N N . GLN A 1 101 ? -11.261 -1.512 -0.133 1.00 96.50 101 GLN A N 1
ATOM 852 C CA . GLN A 1 101 ? -11.595 -2.660 -0.970 1.00 96.50 101 GLN A CA 1
ATOM 853 C C . GLN A 1 101 ? -10.874 -2.521 -2.316 1.00 96.50 101 GLN A C 1
ATOM 855 O O . GLN A 1 101 ? -10.844 -1.420 -2.873 1.00 96.50 101 GLN A O 1
ATOM 860 N N . ILE A 1 102 ? -10.307 -3.610 -2.838 1.00 96.38 102 ILE A N 1
ATOM 861 C CA . ILE A 1 102 ? -9.741 -3.634 -4.193 1.00 96.38 102 ILE A CA 1
ATOM 862 C C . ILE A 1 102 ? -10.898 -3.618 -5.198 1.00 96.38 102 ILE A C 1
ATOM 864 O O . ILE A 1 102 ? -11.879 -4.340 -5.031 1.00 96.38 102 ILE A O 1
ATOM 868 N N . ARG A 1 103 ? -10.815 -2.767 -6.225 1.00 94.06 103 ARG A N 1
ATOM 869 C CA . ARG A 1 103 ? -11.802 -2.715 -7.310 1.00 94.06 103 ARG A CA 1
ATOM 870 C C . ARG A 1 103 ? -11.144 -2.478 -8.654 1.00 94.06 103 ARG A C 1
ATOM 872 O O . ARG A 1 103 ? -10.183 -1.720 -8.748 1.00 94.06 103 ARG A O 1
ATOM 879 N N . VAL A 1 104 ? -11.719 -3.072 -9.692 1.00 93.38 104 VAL A N 1
ATOM 880 C CA . VAL A 1 104 ? -11.419 -2.705 -11.076 1.00 93.38 104 VAL A CA 1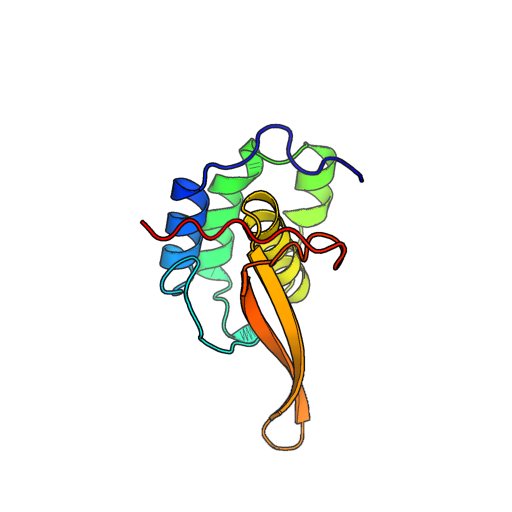
ATOM 881 C C . VAL A 1 104 ? -11.845 -1.255 -11.290 1.00 93.38 104 VAL A C 1
ATOM 883 O O . VAL A 1 104 ? -12.955 -0.858 -10.923 1.00 93.38 104 VAL A O 1
ATOM 886 N N . VAL A 1 105 ? -10.967 -0.459 -11.889 1.00 89.94 105 VAL A N 1
ATOM 887 C CA . VAL A 1 105 ? -11.326 0.857 -12.407 1.00 89.94 105 VAL A CA 1
ATOM 888 C C . VAL A 1 105 ? -12.006 0.617 -13.746 1.00 89.94 105 VAL A C 1
ATOM 890 O O . VAL A 1 105 ? -11.339 0.378 -14.749 1.00 89.94 105 VAL A O 1
ATOM 893 N N . MET A 1 106 ? -13.339 0.635 -13.756 1.00 75.44 106 MET A N 1
ATOM 894 C CA . MET A 1 106 ? -14.077 0.727 -15.012 1.00 75.44 106 MET A CA 1
ATOM 895 C C . MET A 1 106 ? -13.807 2.119 -15.582 1.00 75.44 106 MET A C 1
ATOM 897 O O . MET A 1 106 ? -14.218 3.124 -14.998 1.00 75.44 106 MET A O 1
ATOM 901 N N . GLU A 1 107 ? -13.073 2.192 -16.689 1.00 59.31 107 GLU A N 1
ATOM 902 C CA . GLU A 1 107 ? -13.118 3.376 -17.537 1.00 59.31 107 GLU A CA 1
ATOM 903 C C . GLU A 1 107 ? -14.520 3.380 -18.145 1.00 59.31 107 GLU A C 1
ATOM 905 O O . GLU A 1 107 ? -14.808 2.625 -19.068 1.00 59.31 107 GLU A O 1
ATOM 910 N N . TYR A 1 108 ? -15.430 4.169 -17.567 1.00 53.75 108 TYR A N 1
ATOM 911 C CA . TYR A 1 108 ? -16.609 4.579 -18.311 1.00 53.75 108 TYR A CA 1
ATOM 912 C C . TYR A 1 108 ? -16.058 5.390 -19.479 1.00 53.75 108 TYR A C 1
ATOM 914 O O . TYR A 1 108 ? -15.642 6.534 -19.289 1.00 53.75 108 TYR A O 1
ATOM 922 N N . SER A 1 109 ? -15.974 4.776 -20.660 1.00 43.78 109 SER A N 1
ATOM 923 C CA . SER A 1 109 ? -15.998 5.552 -21.888 1.00 43.78 109 SER A CA 1
ATOM 924 C C . SER A 1 109 ? -17.175 6.508 -21.754 1.00 43.78 109 SER A C 1
ATOM 926 O O . SER A 1 109 ? -18.245 6.124 -21.266 1.00 43.78 109 SER A O 1
ATOM 928 N N . ASP A 1 110 ? -16.931 7.774 -22.078 1.00 44.91 110 ASP A N 1
ATOM 929 C CA . ASP A 1 110 ? -17.965 8.792 -22.121 1.00 44.91 110 ASP A CA 1
ATOM 930 C C . ASP A 1 110 ? -19.243 8.180 -22.703 1.00 44.91 110 ASP A C 1
ATOM 932 O O . ASP A 1 110 ? -19.200 7.465 -23.705 1.00 44.91 110 ASP A O 1
ATOM 936 N N . LEU A 1 111 ? -20.381 8.426 -22.053 1.00 49.12 111 LEU A N 1
ATOM 937 C CA . LEU A 1 111 ? -21.702 7.910 -22.429 1.00 49.12 111 LEU A CA 1
ATOM 938 C C . LEU A 1 111 ? -22.195 8.437 -23.799 1.00 49.12 111 LEU A C 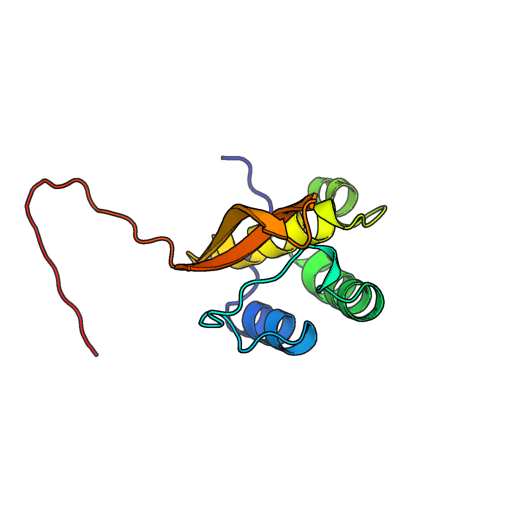1
ATOM 940 O O . LEU A 1 111 ? -23.397 8.504 -24.045 1.00 49.12 111 LEU A O 1
ATOM 944 N N . SER A 1 112 ? -21.295 8.763 -24.730 1.00 48.38 112 SER A N 1
ATOM 945 C CA . SER A 1 112 ? -21.535 8.681 -26.166 1.00 48.38 112 SER A CA 1
ATOM 946 C C . SER A 1 112 ? -21.505 7.211 -26.620 1.00 48.38 112 SER A C 1
ATOM 948 O O . SER A 1 112 ? -20.601 6.770 -27.317 1.00 48.38 112 SER A O 1
ATOM 950 N N . GLY A 1 113 ? -22.501 6.441 -26.189 1.00 46.72 113 GLY A N 1
ATOM 951 C CA . GLY A 1 113 ? -23.235 5.537 -27.075 1.00 46.72 113 GLY A CA 1
ATOM 952 C C . GLY A 1 113 ? -22.595 4.317 -27.749 1.00 46.72 113 GLY A C 1
ATOM 953 O O . GLY A 1 113 ? -23.360 3.669 -28.448 1.00 46.72 113 GLY A O 1
ATOM 954 N N . ASP A 1 114 ? -21.333 3.930 -27.551 1.00 42.44 114 ASP A N 1
ATOM 955 C CA . ASP A 1 114 ? -20.805 2.708 -28.194 1.00 42.44 114 ASP A CA 1
ATOM 956 C C . ASP A 1 114 ? -20.367 1.644 -27.173 1.00 42.44 114 ASP A C 1
ATOM 958 O O . ASP A 1 114 ? -19.320 1.729 -26.530 1.00 42.44 114 ASP A O 1
ATOM 962 N N . TYR A 1 115 ? -21.206 0.613 -27.026 1.00 41.59 115 TYR A N 1
ATOM 963 C CA . TYR A 1 115 ? -20.889 -0.619 -26.304 1.00 41.59 115 TYR A CA 1
ATOM 964 C C . TYR A 1 115 ? -20.009 -1.521 -27.175 1.00 41.59 115 TYR A C 1
ATOM 966 O O . TYR A 1 115 ? -20.422 -1.924 -28.260 1.00 41.59 115 TYR A O 1
ATOM 974 N N . VAL A 1 116 ? -18.865 -1.956 -26.645 1.00 38.59 116 VAL A N 1
ATOM 975 C CA . VAL A 1 116 ? -18.184 -3.168 -27.121 1.00 38.59 116 VAL A CA 1
ATOM 976 C C . VAL A 1 116 ? -18.118 -4.137 -25.947 1.00 38.59 116 VAL A C 1
ATOM 978 O O . VAL A 1 116 ? -17.344 -3.957 -25.010 1.00 38.59 116 VAL A O 1
ATOM 981 N N . MET A 1 117 ? -1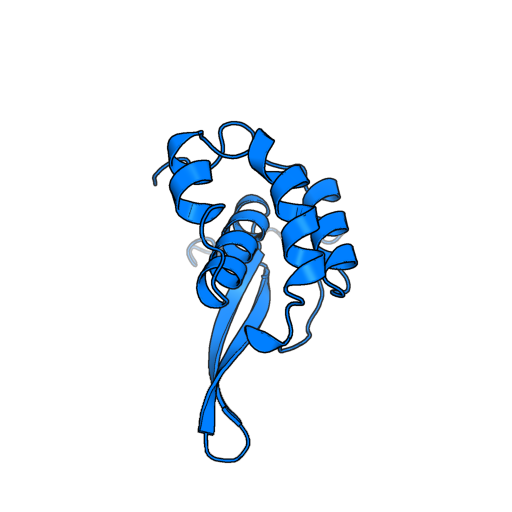9.015 -5.125 -25.951 1.00 41.31 117 MET A N 1
ATOM 982 C CA . MET A 1 117 ? -18.935 -6.265 -25.043 1.00 41.31 117 MET A CA 1
ATOM 983 C C . MET A 1 117 ? -17.940 -7.260 -25.629 1.00 41.31 117 MET A C 1
ATOM 985 O O . MET A 1 117 ? -18.240 -7.885 -26.642 1.00 41.31 117 MET A O 1
ATOM 989 N N . GLU A 1 118 ? -16.799 -7.454 -24.975 1.00 36.50 118 GLU A N 1
ATOM 990 C CA . GLU A 1 118 ? -16.016 -8.674 -25.155 1.00 36.50 118 GLU A CA 1
ATOM 991 C C . GLU A 1 118 ? -16.099 -9.497 -23.871 1.00 36.50 118 GLU A C 1
ATOM 993 O O . GLU A 1 118 ? -15.421 -9.235 -22.877 1.00 36.50 118 GLU A O 1
ATOM 998 N N . PHE A 1 119 ? -16.992 -10.485 -23.896 1.00 39.00 119 PHE A N 1
ATOM 999 C CA . PHE A 1 119 ? -16.911 -11.640 -23.014 1.00 39.00 119 PHE A CA 1
ATOM 1000 C C . PHE A 1 119 ? -16.007 -12.667 -23.696 1.00 39.00 119 PHE A C 1
ATOM 1002 O O . PHE A 1 119 ? -16.229 -12.994 -24.863 1.00 39.00 119 PHE A O 1
ATOM 1009 N N . SER A 1 120 ? -15.002 -13.154 -22.970 1.00 38.81 120 SER A N 1
ATOM 1010 C CA . SER A 1 120 ? -14.304 -14.404 -23.305 1.00 38.81 120 SER A CA 1
ATOM 1011 C C . SER A 1 120 ? -14.881 -15.548 -22.486 1.00 38.81 120 SER A C 1
ATOM 1013 O O . SER A 1 120 ? -15.302 -15.285 -21.335 1.00 38.81 120 SER A O 1
#

Radius of gyration: 15.97 Å; chains: 1; bounding box: 38×27×46 Å

Organism: NCBI:txid1070528

pLDDT: mean 88.19, std 17.01, range [36.5, 98.0]